Protein AF-A0A374WIX1-F1 (afdb_monomer_lite)

Structure (mmCIF, N/CA/C/O backbone):
data_AF-A0A374WIX1-F1
#
_entry.id   AF-A0A374WIX1-F1
#
loop_
_atom_site.group_PDB
_atom_site.id
_atom_site.type_symbol
_atom_site.label_atom_id
_atom_site.label_alt_id
_atom_site.label_comp_id
_atom_site.label_asym_id
_atom_site.label_entity_id
_atom_site.label_seq_id
_atom_site.pdbx_PDB_ins_code
_atom_site.Cartn_x
_atom_site.Cartn_y
_atom_site.Cartn_z
_atom_site.occupancy
_atom_site.B_iso_or_equiv
_atom_site.auth_seq_id
_atom_site.auth_comp_id
_atom_site.auth_asym_id
_atom_site.auth_atom_id
_atom_site.pdbx_PDB_model_num
ATOM 1 N N . MET A 1 1 ? -24.437 37.321 -58.264 1.00 41.69 1 MET A N 1
ATOM 2 C CA . MET A 1 1 ? -23.642 36.858 -57.108 1.00 41.69 1 MET A CA 1
ATOM 3 C C . MET A 1 1 ? -22.504 36.022 -57.657 1.00 41.69 1 MET A C 1
ATOM 5 O O . MET A 1 1 ? -22.773 35.089 -58.400 1.00 41.69 1 MET A O 1
ATOM 9 N N . GLN A 1 2 ? -21.263 36.427 -57.405 1.00 37.62 2 GLN A N 1
ATOM 10 C CA . 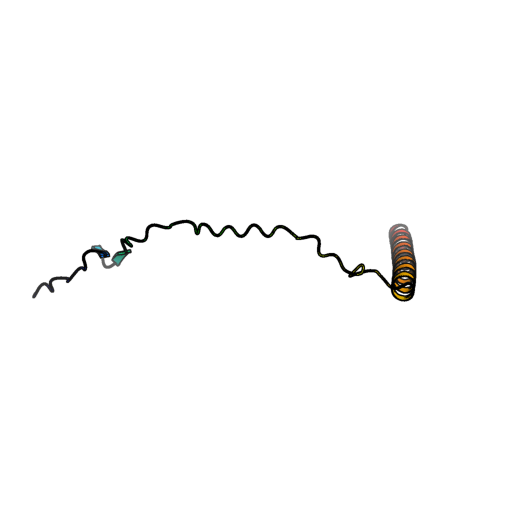GLN A 1 2 ? -20.078 35.697 -57.855 1.00 37.62 2 GLN A CA 1
ATOM 11 C C . GLN A 1 2 ? -19.931 34.464 -56.957 1.00 37.62 2 GLN A C 1
ATOM 13 O O . GLN A 1 2 ? -19.793 34.608 -55.743 1.00 37.62 2 GLN A O 1
ATOM 18 N N . ALA A 1 3 ? -20.053 33.266 -57.527 1.00 45.62 3 ALA A N 1
ATOM 19 C CA . ALA A 1 3 ? -19.785 32.037 -56.797 1.00 45.62 3 ALA A CA 1
ATOM 20 C C . ALA A 1 3 ? -18.268 31.930 -56.622 1.00 45.62 3 ALA A C 1
ATOM 22 O O . ALA A 1 3 ? -17.537 31.811 -57.602 1.00 45.62 3 ALA A O 1
ATOM 23 N N . PHE A 1 4 ? -17.795 32.049 -55.383 1.00 46.62 4 PHE A N 1
ATOM 24 C CA . PHE A 1 4 ? -16.410 31.739 -55.056 1.00 46.62 4 PHE A CA 1
ATOM 25 C C . PHE A 1 4 ? -16.219 30.237 -55.275 1.00 46.62 4 PHE A C 1
ATOM 27 O O . PHE A 1 4 ? -16.846 29.434 -54.585 1.00 46.62 4 PHE A O 1
ATOM 34 N N . GLU A 1 5 ? -15.405 29.852 -56.258 1.00 50.06 5 GLU A N 1
ATOM 35 C CA . GLU A 1 5 ? -15.021 28.452 -56.416 1.00 50.06 5 GLU A CA 1
ATOM 36 C C . GLU A 1 5 ? -14.154 28.044 -55.223 1.00 50.06 5 GLU A C 1
ATOM 38 O O . GLU A 1 5 ? -13.053 28.555 -55.009 1.00 50.06 5 GLU A O 1
ATOM 43 N N . GLU A 1 6 ? -14.695 27.149 -54.402 1.00 50.69 6 GLU A N 1
ATOM 44 C CA . GLU A 1 6 ? -14.027 26.617 -53.223 1.00 50.69 6 GLU A CA 1
ATOM 45 C C . GLU A 1 6 ? -12.844 25.748 -53.688 1.00 50.69 6 GLU A C 1
ATOM 47 O O . GLU A 1 6 ? -13.032 24.657 -54.230 1.00 50.69 6 GLU A O 1
ATOM 52 N N . GLN A 1 7 ? -11.608 26.226 -53.508 1.00 55.19 7 GLN A N 1
ATOM 53 C CA . GLN A 1 7 ? -10.408 25.446 -53.822 1.00 55.19 7 GLN A CA 1
ATOM 54 C C . GLN A 1 7 ? -10.226 24.325 -52.789 1.00 55.19 7 GLN A C 1
ATOM 56 O O . GLN A 1 7 ? -9.543 24.484 -51.778 1.00 55.19 7 GLN A O 1
ATOM 61 N N . LYS A 1 8 ? -10.858 23.174 -53.033 1.00 56.31 8 LYS A N 1
ATOM 62 C CA . LYS A 1 8 ? -10.702 21.976 -52.197 1.00 56.31 8 LYS A CA 1
ATOM 63 C C . LYS A 1 8 ? -9.422 21.234 -52.573 1.00 56.31 8 LYS A C 1
ATOM 65 O O . LYS A 1 8 ? -9.240 20.819 -53.716 1.00 56.31 8 LYS A O 1
ATOM 70 N N . GLY A 1 9 ? -8.527 21.058 -51.603 1.00 57.88 9 GLY A N 1
ATOM 71 C CA . GLY A 1 9 ? -7.345 20.208 -51.759 1.00 57.88 9 GLY A CA 1
ATOM 72 C C . GLY A 1 9 ? -7.729 18.727 -51.863 1.00 57.88 9 GLY A C 1
ATOM 73 O O . GLY A 1 9 ? -8.682 18.290 -51.226 1.00 57.88 9 GLY A O 1
ATOM 74 N N . LYS A 1 10 ? -6.964 17.931 -52.627 1.00 62.12 10 LYS A N 1
ATOM 75 C CA . LYS A 1 10 ? -7.241 16.501 -52.906 1.00 62.12 10 LYS A CA 1
ATOM 76 C C . LYS A 1 10 ? -7.451 15.599 -51.670 1.00 62.12 10 LYS A C 1
ATOM 78 O O . LYS A 1 10 ? -8.046 14.542 -51.823 1.00 62.12 10 LYS A O 1
ATOM 83 N N . GLY A 1 11 ? -6.982 15.994 -50.481 1.00 60.91 11 GLY A N 1
ATOM 84 C CA . GLY A 1 11 ? -7.110 15.230 -49.225 1.00 60.91 11 GLY A CA 1
ATOM 85 C C . GLY A 1 11 ? -8.188 15.736 -48.256 1.00 60.91 11 GLY A C 1
ATOM 86 O O . GLY A 1 11 ? -8.225 15.311 -47.102 1.00 60.91 11 GLY A O 1
ATOM 87 N N . ILE A 1 12 ? -9.036 16.682 -48.672 1.00 62.75 12 ILE A N 1
ATOM 88 C CA . ILE A 1 12 ? -10.050 17.295 -47.806 1.00 62.75 12 ILE A CA 1
ATOM 89 C C . ILE A 1 12 ? -11.404 17.241 -48.508 1.00 62.75 12 ILE A C 1
ATOM 91 O O . ILE A 1 12 ? -11.574 17.790 -49.595 1.00 62.75 12 ILE A O 1
ATOM 95 N N . SER A 1 13 ? -12.383 16.616 -47.856 1.00 67.31 13 SER A N 1
ATOM 96 C CA . SER A 1 13 ? -13.779 16.650 -48.284 1.00 67.31 13 SER A CA 1
ATOM 97 C C . SER A 1 13 ? -14.587 17.471 -47.286 1.00 67.31 13 SER A C 1
ATOM 99 O O . SER A 1 13 ? -14.703 17.104 -46.119 1.00 67.31 13 SER A O 1
ATOM 101 N N . SER A 1 14 ? -15.144 18.594 -47.734 1.00 65.00 14 SER A N 1
ATOM 102 C CA . SER A 1 14 ? -16.043 19.432 -46.937 1.00 65.00 14 SER A CA 1
ATOM 103 C C . SER A 1 14 ? -17.435 19.482 -47.561 1.00 65.00 14 SER A C 1
ATOM 105 O O . SER A 1 14 ? -17.576 19.541 -48.788 1.00 65.00 14 SER A O 1
ATOM 107 N N . SER A 1 15 ? -18.468 19.504 -46.720 1.00 73.19 15 SER A N 1
ATOM 108 C CA . SER A 1 15 ? -19.846 19.781 -47.124 1.00 73.19 15 SER A CA 1
ATOM 109 C C . SER A 1 15 ? -20.417 20.937 -46.313 1.00 73.19 15 SER A C 1
ATOM 111 O O . SER A 1 15 ? -20.339 20.938 -45.084 1.00 73.19 15 SER A O 1
ATOM 113 N N . LEU A 1 16 ? -21.027 21.886 -47.017 1.00 70.06 16 LEU A N 1
ATOM 114 C CA . LEU A 1 16 ? -21.717 23.036 -46.452 1.00 70.06 16 LEU A CA 1
ATOM 115 C C . LEU A 1 16 ? -23.188 22.950 -46.863 1.00 70.06 16 LEU A C 1
ATOM 117 O O . LEU A 1 16 ? -23.488 22.876 -48.057 1.00 70.06 16 LEU A O 1
ATOM 121 N N . LYS A 1 17 ? -24.102 22.955 -45.896 1.00 76.06 17 LYS A N 1
ATOM 122 C CA . LYS A 1 17 ? -25.544 23.032 -46.146 1.00 76.06 17 LYS A CA 1
ATOM 123 C C . LYS A 1 17 ? -26.144 24.139 -45.294 1.00 76.06 17 LYS A C 1
ATOM 125 O O . LYS A 1 17 ? -25.853 24.248 -44.109 1.00 76.06 17 LYS A O 1
ATOM 130 N N . LEU A 1 18 ? -26.980 24.961 -45.911 1.00 69.81 18 LEU A N 1
ATOM 131 C CA . LEU A 1 18 ? -27.754 25.986 -45.226 1.00 69.81 18 LEU A CA 1
ATOM 132 C C . LEU A 1 18 ? -29.226 25.624 -45.399 1.00 69.81 18 LEU A C 1
ATOM 134 O O . LEU A 1 18 ? -29.736 25.689 -46.514 1.00 69.81 18 LEU A O 1
ATOM 138 N N . ASP A 1 19 ? -29.881 25.224 -44.313 1.00 72.44 19 ASP A N 1
ATOM 139 C CA . ASP A 1 19 ? -31.303 24.882 -44.320 1.00 72.44 19 ASP A CA 1
ATOM 140 C C . ASP A 1 19 ? -32.017 25.581 -43.159 1.00 72.44 19 ASP A C 1
ATOM 142 O O . ASP A 1 19 ? -31.543 25.574 -42.020 1.00 72.44 19 ASP A O 1
ATOM 146 N N . ASN A 1 20 ? -33.131 26.248 -43.464 1.00 70.69 20 ASN A N 1
ATOM 147 C CA . ASN A 1 20 ? -33.964 26.999 -42.517 1.00 70.69 20 ASN A CA 1
ATOM 148 C C . ASN A 1 20 ? -33.179 27.906 -41.544 1.00 70.69 20 ASN A C 1
ATOM 150 O O . ASN A 1 20 ? -33.481 27.983 -40.354 1.00 70.69 20 ASN A O 1
ATOM 154 N N . GLY A 1 21 ? -32.149 28.594 -42.049 1.00 73.88 21 GLY A N 1
ATOM 155 C CA . GLY A 1 21 ? -31.325 29.525 -41.267 1.00 73.88 21 GLY A CA 1
ATOM 156 C C . GLY A 1 21 ? -30.274 28.867 -40.367 1.00 73.88 21 GLY A C 1
ATOM 157 O O . GLY A 1 21 ? -29.540 29.579 -39.682 1.00 73.88 21 GLY A O 1
ATOM 158 N N . LYS A 1 22 ? -30.152 27.534 -40.378 1.00 64.12 22 LYS A N 1
ATOM 159 C CA . LYS A 1 22 ? -29.051 26.811 -39.733 1.00 64.12 22 LYS A CA 1
ATOM 160 C C . LYS A 1 22 ? -27.972 26.470 -40.748 1.00 64.12 22 LYS A C 1
ATOM 162 O O . LYS A 1 22 ? -28.231 25.810 -41.754 1.00 64.12 22 LYS A O 1
ATOM 167 N N . LEU A 1 23 ? -26.760 26.928 -40.453 1.00 75.62 23 LEU A N 1
ATOM 168 C CA . LEU A 1 23 ? -25.564 26.584 -41.205 1.00 75.62 23 LEU A CA 1
ATOM 169 C C . LEU A 1 23 ? -24.969 25.303 -40.627 1.00 75.62 23 LEU A C 1
ATOM 171 O O . LEU A 1 23 ? -24.517 25.294 -39.482 1.00 75.62 23 LEU A O 1
ATOM 175 N N . ASP A 1 24 ? -24.973 24.245 -41.425 1.00 68.12 24 ASP A N 1
ATOM 176 C CA . ASP A 1 24 ? -24.343 22.978 -41.096 1.00 68.12 24 ASP A CA 1
ATOM 177 C C . ASP A 1 24 ? -23.073 22.807 -41.940 1.00 68.12 24 ASP A C 1
ATOM 179 O O . ASP A 1 24 ? -23.112 22.761 -43.176 1.00 68.12 24 ASP A O 1
ATOM 183 N N . PHE A 1 25 ? -21.933 22.768 -41.254 1.00 74.81 25 PHE A N 1
ATOM 184 C CA . PHE A 1 25 ? -20.614 22.653 -41.857 1.00 74.81 25 PHE A CA 1
ATOM 185 C C . PHE A 1 25 ? -19.909 21.412 -41.324 1.00 74.81 25 PHE A C 1
ATOM 187 O O . PHE A 1 25 ? -19.643 21.298 -40.129 1.00 74.81 25 PHE A O 1
ATOM 194 N N . HIS A 1 26 ? -19.578 20.502 -42.235 1.00 68.06 26 HIS A N 1
ATOM 195 C C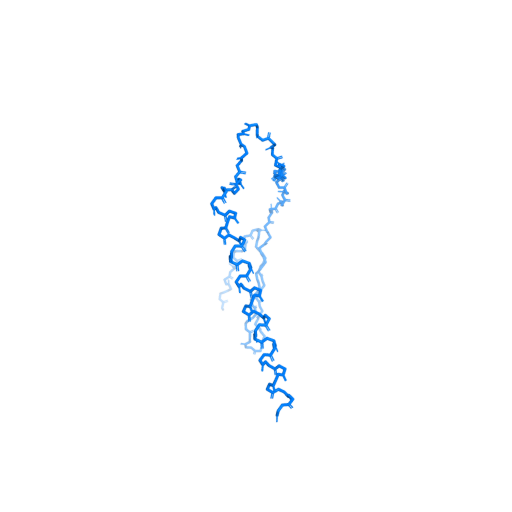A . HIS A 1 26 ? -18.871 19.264 -41.937 1.00 68.06 26 HIS A CA 1
ATOM 196 C C . HIS A 1 26 ? -17.602 19.172 -42.783 1.00 68.06 26 HIS A C 1
ATOM 198 O O . HIS A 1 26 ? -17.638 19.369 -43.999 1.00 68.06 26 HIS A O 1
ATOM 204 N N . VAL A 1 27 ? -16.482 18.836 -42.142 1.00 72.38 27 VAL A N 1
ATOM 205 C CA . VAL A 1 27 ? -15.185 18.629 -42.798 1.00 72.38 27 VAL A CA 1
ATOM 206 C C . VAL A 1 27 ? -14.634 17.275 -42.395 1.00 72.38 27 VAL A C 1
ATOM 208 O O . VAL A 1 27 ? -14.551 16.959 -41.211 1.00 72.38 27 VAL A O 1
ATOM 211 N N . VAL A 1 28 ? -14.230 16.494 -43.392 1.00 65.38 28 VAL A N 1
ATOM 212 C CA . VAL A 1 28 ? -13.541 15.220 -43.225 1.00 65.38 28 VAL A CA 1
ATOM 213 C C . VAL A 1 28 ? -12.169 15.335 -43.877 1.00 65.38 28 VAL A C 1
ATOM 215 O O . VAL A 1 28 ? -12.048 15.577 -45.081 1.00 65.38 28 VAL A O 1
ATOM 218 N N . PHE A 1 29 ? -11.129 15.157 -43.067 1.00 65.25 29 PHE A N 1
ATOM 219 C CA . PHE A 1 29 ? -9.754 15.069 -43.538 1.00 65.25 29 PHE A CA 1
ATOM 220 C C . PHE A 1 29 ? -9.462 13.611 -43.901 1.00 65.25 29 PHE A C 1
ATOM 222 O O . PHE A 1 29 ? -9.422 12.740 -43.032 1.00 65.25 29 PHE A O 1
ATOM 229 N N . LEU A 1 30 ? -9.289 13.334 -45.194 1.00 63.25 30 LEU A N 1
ATOM 230 C CA . LEU A 1 30 ? -8.817 12.042 -45.684 1.00 63.25 30 LEU A CA 1
ATOM 231 C C . LEU A 1 30 ? -7.297 12.035 -45.520 1.00 63.25 30 LEU A C 1
ATOM 233 O O . LEU A 1 30 ? -6.552 12.423 -46.416 1.00 63.25 30 LEU A O 1
ATOM 237 N N . HIS A 1 31 ? -6.831 11.684 -44.324 1.00 57.97 31 HIS A N 1
ATOM 238 C CA . HIS A 1 31 ? -5.408 11.486 -44.089 1.00 57.97 31 HIS A CA 1
ATOM 239 C C . HIS A 1 31 ? -4.986 10.135 -44.679 1.00 57.97 31 HIS A C 1
ATOM 241 O O . HIS A 1 31 ? -5.415 9.092 -44.190 1.00 57.97 31 HIS A O 1
ATOM 247 N N . ASP A 1 32 ? -4.090 10.145 -45.671 1.00 53.31 32 ASP A N 1
ATOM 248 C CA . ASP A 1 32 ? -3.396 8.953 -46.198 1.00 53.31 32 ASP A CA 1
ATOM 249 C C . ASP A 1 32 ? -2.357 8.398 -45.195 1.00 53.31 32 ASP A C 1
ATOM 251 O O . ASP A 1 32 ? -1.259 7.967 -45.548 1.00 53.31 32 ASP A O 1
ATOM 255 N N . THR A 1 33 ? -2.656 8.443 -43.899 1.00 56.16 33 THR A N 1
ATOM 256 C CA . THR A 1 33 ? -1.768 7.923 -42.862 1.00 56.16 33 THR A CA 1
ATOM 257 C C . THR A 1 33 ? -2.114 6.467 -42.606 1.00 56.16 33 THR A C 1
ATOM 259 O O . THR A 1 33 ? -3.032 6.147 -41.851 1.00 56.16 33 THR A O 1
ATOM 262 N N . LEU A 1 34 ? -1.357 5.572 -43.233 1.00 52.84 34 LEU A N 1
ATOM 263 C CA . LEU A 1 34 ? -1.302 4.167 -42.846 1.00 52.84 34 LEU A CA 1
ATOM 264 C C . LEU A 1 34 ? -0.748 4.093 -41.416 1.00 52.84 34 LEU A C 1
ATOM 266 O O . LEU A 1 34 ? 0.426 4.378 -41.180 1.00 52.84 34 LEU A O 1
ATOM 270 N N . TYR A 1 35 ? -1.599 3.740 -40.451 1.00 48.12 35 TYR A N 1
ATOM 271 C CA . TYR A 1 35 ? -1.171 3.485 -39.078 1.00 48.12 35 TYR A CA 1
ATOM 272 C C . TYR A 1 35 ? -0.396 2.166 -39.072 1.00 48.12 35 TYR A C 1
ATOM 274 O O . TYR A 1 35 ? -0.980 1.086 -39.007 1.00 48.12 35 TYR A O 1
ATOM 282 N N . ILE A 1 36 ? 0.926 2.241 -39.207 1.00 57.19 36 ILE A N 1
ATOM 283 C CA . ILE A 1 36 ? 1.797 1.099 -38.949 1.00 57.19 36 ILE A CA 1
ATOM 284 C C . ILE A 1 36 ? 1.920 1.034 -37.424 1.00 57.19 36 ILE A C 1
ATOM 286 O O . ILE A 1 36 ? 2.538 1.936 -36.851 1.00 57.19 36 ILE A O 1
ATOM 290 N N . PRO A 1 37 ? 1.322 0.042 -36.732 1.00 53.41 37 PRO A N 1
ATOM 291 C CA . PRO A 1 37 ? 1.615 -0.153 -35.322 1.00 53.41 37 PRO A CA 1
ATOM 292 C C . PRO A 1 37 ? 3.124 -0.342 -35.223 1.00 53.41 37 PRO A C 1
ATOM 294 O O . PRO A 1 37 ? 3.678 -1.244 -35.858 1.00 53.41 37 PRO A O 1
ATOM 297 N N . GLY A 1 38 ? 3.788 0.576 -34.517 1.00 52.41 38 GLY A N 1
ATOM 298 C CA . GLY A 1 38 ? 5.233 0.551 -34.370 1.00 52.41 38 GLY A CA 1
ATOM 299 C C . GLY A 1 38 ? 5.647 -0.855 -33.972 1.00 52.41 38 GLY A C 1
ATOM 300 O O . GLY A 1 38 ? 5.112 -1.419 -33.017 1.00 52.41 38 GLY A O 1
ATOM 301 N N . LYS A 1 39 ? 6.602 -1.424 -34.704 1.00 52.16 39 LYS A N 1
ATOM 302 C CA . LYS A 1 39 ? 7.227 -2.722 -34.413 1.00 52.16 39 LYS A CA 1
ATOM 303 C C . LYS A 1 39 ? 8.054 -2.698 -33.111 1.00 52.16 39 LYS A C 1
ATOM 305 O O . LYS A 1 39 ? 8.898 -3.557 -32.906 1.00 52.16 39 LYS A O 1
ATOM 310 N N . ASP A 1 40 ? 7.762 -1.728 -32.252 1.00 52.44 40 ASP A N 1
ATOM 311 C CA . ASP A 1 40 ? 8.393 -1.396 -30.991 1.00 52.44 40 ASP A CA 1
ATOM 312 C C . ASP A 1 40 ? 7.342 -1.486 -29.883 1.00 52.44 40 ASP A C 1
ATOM 314 O O . ASP A 1 40 ? 7.227 -0.614 -29.019 1.00 52.44 40 ASP A O 1
ATOM 318 N N . SER A 1 41 ? 6.560 -2.570 -29.869 1.00 55.66 41 SER A N 1
ATOM 319 C CA . SER A 1 41 ? 6.024 -3.061 -28.605 1.00 55.66 41 SER A CA 1
ATOM 320 C C . SER A 1 41 ? 7.223 -3.498 -27.762 1.00 55.66 41 SER A C 1
ATOM 322 O O . SER A 1 41 ? 7.567 -4.679 -27.706 1.00 55.66 41 SER A O 1
ATOM 324 N N . LEU A 1 42 ? 7.910 -2.529 -27.157 1.00 57.94 42 LEU A N 1
ATOM 325 C CA . LEU A 1 42 ? 8.859 -2.743 -26.079 1.00 57.94 42 LEU A CA 1
ATOM 326 C C . LEU A 1 42 ? 8.035 -3.249 -24.899 1.00 57.94 42 LEU A C 1
ATOM 328 O O . LEU A 1 42 ? 7.631 -2.500 -24.013 1.00 57.94 42 LEU A O 1
ATOM 332 N N . ILE A 1 43 ? 7.713 -4.539 -24.943 1.00 60.50 43 ILE A N 1
ATOM 333 C CA . ILE A 1 43 ? 7.236 -5.275 -23.787 1.00 60.50 43 ILE A CA 1
ATOM 334 C C . ILE A 1 43 ? 8.377 -5.158 -22.786 1.00 60.50 43 ILE A C 1
ATOM 336 O O . ILE A 1 43 ? 9.448 -5.730 -22.988 1.00 60.50 43 ILE A O 1
ATOM 340 N N . TYR A 1 44 ? 8.180 -4.344 -21.754 1.00 59.25 44 TYR A N 1
ATOM 341 C CA . TYR A 1 44 ? 9.138 -4.239 -20.669 1.00 59.25 44 TYR A CA 1
ATOM 342 C C . TYR A 1 44 ? 9.195 -5.598 -19.971 1.00 59.25 44 TYR A C 1
ATOM 344 O O . TYR A 1 44 ? 8.292 -5.964 -19.219 1.00 59.25 44 TYR A O 1
ATOM 352 N N . VAL A 1 45 ? 10.235 -6.370 -20.273 1.00 73.00 45 VAL A N 1
ATOM 353 C CA . VAL A 1 45 ? 10.555 -7.600 -19.560 1.00 73.00 45 VAL A CA 1
ATOM 354 C C . VAL A 1 45 ? 11.539 -7.204 -18.464 1.00 73.00 45 VAL A C 1
ATOM 356 O O . VAL A 1 45 ? 12.630 -6.732 -18.794 1.00 73.00 45 VAL A O 1
ATOM 359 N N . PRO A 1 46 ? 11.175 -7.324 -17.175 1.00 73.06 46 PRO A N 1
ATOM 360 C CA . PRO A 1 46 ? 12.111 -7.042 -16.100 1.00 73.06 46 PRO A CA 1
ATOM 361 C C . PRO A 1 46 ? 13.311 -7.979 -16.243 1.00 73.06 46 PRO A C 1
ATOM 363 O O . PRO A 1 46 ? 13.169 -9.200 -16.240 1.00 73.06 46 PRO A O 1
ATOM 366 N N . VAL A 1 47 ? 14.491 -7.394 -16.423 1.00 74.81 47 VAL A N 1
ATOM 367 C CA . VAL A 1 47 ? 15.752 -8.131 -16.483 1.00 74.81 47 VAL A CA 1
ATOM 368 C C . VAL A 1 47 ? 16.252 -8.287 -15.054 1.00 74.81 47 VAL A C 1
ATOM 370 O O . VAL A 1 47 ? 16.382 -7.294 -14.337 1.00 74.81 47 VAL A O 1
ATOM 373 N N . GLU A 1 48 ? 16.523 -9.520 -14.632 1.00 70.69 48 GLU A N 1
ATOM 374 C CA . GLU A 1 48 ? 17.164 -9.787 -13.345 1.00 70.69 48 GLU A CA 1
ATOM 375 C C . GLU A 1 48 ? 18.592 -9.235 -13.382 1.00 70.69 48 GLU A C 1
ATOM 377 O O . GLU A 1 48 ? 19.486 -9.790 -14.021 1.00 70.69 48 GLU A O 1
ATOM 382 N N . VAL A 1 49 ? 18.795 -8.085 -12.742 1.00 73.75 49 VAL A N 1
ATOM 383 C CA . VAL A 1 49 ? 20.116 -7.468 -12.633 1.00 73.75 49 VAL A CA 1
ATOM 384 C C . VAL A 1 49 ? 20.826 -8.089 -11.429 1.00 73.75 49 VAL A C 1
ATOM 386 O O . VAL A 1 49 ? 20.309 -7.978 -10.314 1.00 73.75 49 VAL A O 1
ATOM 389 N N . PRO A 1 50 ? 22.004 -8.716 -11.600 1.00 71.31 50 PRO A N 1
ATOM 390 C CA . PRO A 1 50 ? 22.797 -9.163 -10.467 1.00 71.31 50 PRO A CA 1
ATOM 391 C C . PRO A 1 50 ? 23.268 -7.933 -9.685 1.00 71.31 50 PRO A C 1
ATOM 393 O O . PRO A 1 50 ? 24.025 -7.100 -10.183 1.00 71.31 50 PRO A O 1
ATOM 396 N N . GLY A 1 51 ? 22.787 -7.806 -8.455 1.00 70.56 51 GLY A N 1
ATOM 397 C CA . GLY A 1 51 ? 23.081 -6.692 -7.567 1.00 70.56 51 GLY A CA 1
ATOM 398 C C . GLY A 1 51 ? 22.718 -7.045 -6.126 1.00 70.56 51 GLY A C 1
ATOM 399 O O . GLY A 1 51 ? 22.027 -8.040 -5.900 1.00 70.56 51 GLY A O 1
ATOM 400 N N . PRO A 1 52 ? 23.199 -6.272 -5.136 1.00 76.12 52 PRO A N 1
ATOM 401 C CA . PRO A 1 52 ? 22.786 -6.463 -3.750 1.00 76.12 52 PRO A CA 1
ATOM 402 C C . PRO A 1 52 ? 21.260 -6.372 -3.651 1.00 76.12 52 PRO A C 1
ATOM 404 O O . PRO A 1 52 ? 20.648 -5.609 -4.400 1.00 76.12 52 PRO A O 1
ATOM 407 N N . GLU A 1 53 ? 20.650 -7.126 -2.732 1.00 77.00 53 GLU A N 1
ATOM 408 C CA . GLU A 1 53 ? 19.206 -7.047 -2.499 1.00 77.00 53 GLU A CA 1
ATOM 409 C C . GLU A 1 53 ? 18.811 -5.589 -2.233 1.00 77.00 53 GLU A C 1
ATOM 411 O O . GLU A 1 53 ? 19.160 -4.988 -1.214 1.00 77.00 53 GLU A O 1
ATOM 416 N N . THR A 1 54 ? 18.110 -4.994 -3.193 1.00 76.75 54 THR A N 1
ATOM 417 C CA . THR A 1 54 ? 17.562 -3.649 -3.052 1.00 76.75 54 THR A CA 1
ATOM 418 C C . THR A 1 54 ? 16.183 -3.755 -2.403 1.00 76.75 54 THR A C 1
ATOM 420 O O . THR A 1 54 ? 15.474 -4.740 -2.587 1.00 76.75 54 THR A O 1
ATOM 423 N N . ASN A 1 55 ? 15.793 -2.744 -1.620 1.00 78.25 55 ASN A N 1
ATOM 424 C CA . ASN A 1 55 ? 14.504 -2.681 -0.907 1.00 78.25 55 ASN A CA 1
ATOM 425 C C . ASN A 1 55 ? 14.333 -3.639 0.288 1.00 78.25 55 ASN A C 1
ATOM 427 O O . ASN A 1 55 ? 13.206 -3.967 0.664 1.00 78.25 55 ASN A O 1
ATOM 431 N N . VAL A 1 56 ? 15.423 -4.043 0.943 1.00 86.69 56 VAL A N 1
ATOM 432 C CA . VAL A 1 56 ? 15.333 -4.770 2.218 1.00 86.69 56 VAL A CA 1
ATOM 433 C C . VAL A 1 56 ? 15.079 -3.791 3.363 1.00 86.69 56 VAL A C 1
ATOM 435 O O . VAL A 1 56 ? 15.748 -2.765 3.494 1.00 86.69 56 VAL A O 1
ATOM 438 N N . LEU A 1 57 ? 14.113 -4.115 4.223 1.00 89.38 57 LEU A N 1
ATOM 439 C CA . LEU A 1 57 ? 13.850 -3.334 5.427 1.00 89.38 57 LEU A CA 1
ATOM 440 C C . LEU A 1 57 ? 14.963 -3.529 6.451 1.00 89.38 57 LEU A C 1
ATOM 442 O O . LEU A 1 57 ? 15.228 -4.657 6.878 1.00 89.38 57 LEU A O 1
ATOM 446 N N . SER A 1 58 ? 15.528 -2.425 6.936 1.00 92.94 58 SER A N 1
ATOM 447 C CA . SER A 1 58 ? 16.451 -2.472 8.065 1.00 92.94 58 SER A CA 1
ATOM 448 C C . SER A 1 58 ? 15.743 -3.005 9.310 1.00 92.94 58 SER A C 1
ATOM 450 O O . SER A 1 58 ? 14.538 -2.818 9.497 1.00 92.94 58 SER A O 1
ATOM 452 N N . TRP A 1 59 ? 16.492 -3.648 10.205 1.00 94.62 59 TRP A N 1
ATOM 453 C CA . TRP A 1 59 ? 15.937 -4.158 11.462 1.00 94.62 59 TRP A CA 1
ATOM 454 C C . TRP A 1 59 ? 15.207 -3.067 12.267 1.00 94.62 59 TRP A C 1
ATOM 456 O O . TRP A 1 59 ? 14.132 -3.308 12.818 1.00 94.62 59 TRP A O 1
ATOM 466 N N . TRP A 1 60 ? 15.727 -1.836 12.248 1.00 95.50 60 TRP A N 1
ATOM 467 C CA . TRP A 1 60 ? 15.082 -0.676 12.861 1.00 95.50 60 TRP A CA 1
ATOM 468 C C . TRP A 1 60 ? 13.738 -0.331 12.214 1.00 95.50 60 TRP A C 1
ATOM 470 O O . TRP A 1 60 ? 12.762 -0.093 12.924 1.00 95.50 60 TRP A O 1
ATOM 480 N N . GLN A 1 61 ? 13.646 -0.347 10.881 1.00 94.06 61 GLN A N 1
ATOM 481 C CA . GLN A 1 61 ? 12.373 -0.138 10.184 1.00 94.06 61 GLN A CA 1
ATOM 482 C C . GLN A 1 61 ? 11.369 -1.248 10.521 1.00 94.06 61 GLN A C 1
ATOM 484 O O . GLN A 1 61 ? 10.200 -0.967 10.787 1.00 94.06 61 GLN A O 1
ATOM 489 N N . GLN A 1 62 ? 11.818 -2.503 10.587 1.00 96.56 62 GLN A N 1
ATOM 490 C CA . GLN A 1 62 ? 10.964 -3.629 10.970 1.00 96.56 62 GLN A CA 1
ATOM 491 C C . GLN A 1 62 ? 10.432 -3.487 12.402 1.00 96.56 62 GLN A C 1
ATOM 493 O O . GLN A 1 62 ? 9.258 -3.776 12.647 1.00 96.56 62 GLN A O 1
ATOM 498 N N . LEU A 1 63 ? 11.264 -3.022 13.339 1.00 96.94 63 LEU A N 1
ATOM 499 C CA . LEU A 1 63 ? 10.863 -2.772 14.722 1.00 96.94 63 LEU A CA 1
ATOM 500 C C . LEU A 1 63 ? 9.743 -1.725 14.794 1.00 96.94 63 LEU A C 1
ATOM 502 O O . LEU A 1 63 ? 8.695 -1.992 15.382 1.00 96.94 63 LEU A O 1
ATOM 506 N N . TRP A 1 64 ? 9.925 -0.573 14.144 1.00 97.31 64 TRP A N 1
ATOM 507 C CA . TRP A 1 64 ? 8.923 0.497 14.125 1.00 97.31 64 TRP A CA 1
ATOM 508 C C . TRP A 1 64 ? 7.614 0.069 13.462 1.00 97.31 64 TRP A C 1
ATOM 510 O O . TRP A 1 64 ? 6.541 0.387 13.969 1.00 97.31 64 TRP A O 1
ATOM 520 N N . ILE A 1 65 ? 7.677 -0.716 12.385 1.00 96.94 65 ILE A N 1
ATOM 521 C CA . ILE A 1 65 ? 6.479 -1.267 11.740 1.00 96.94 65 ILE A CA 1
ATOM 522 C C . ILE A 1 65 ? 5.742 -2.222 12.680 1.00 96.94 65 ILE A C 1
ATOM 524 O O . ILE A 1 65 ? 4.516 -2.158 12.777 1.00 96.94 65 ILE A O 1
ATOM 528 N N . LYS A 1 66 ? 6.461 -3.102 13.388 1.00 96.31 66 LYS A N 1
ATOM 529 C CA . LYS A 1 66 ? 5.847 -4.014 14.364 1.00 96.31 66 LYS A CA 1
ATOM 530 C C . LYS A 1 66 ? 5.160 -3.238 15.489 1.00 96.31 66 LYS A C 1
ATOM 532 O O . LYS A 1 66 ? 4.007 -3.534 15.786 1.00 96.31 66 LYS A O 1
ATOM 537 N N . LEU A 1 67 ? 5.822 -2.224 16.047 1.00 96.75 67 LEU A N 1
ATOM 538 C CA . LEU A 1 67 ? 5.254 -1.364 17.093 1.00 96.75 67 LEU A CA 1
ATOM 539 C C . LEU A 1 67 ? 4.042 -0.562 16.599 1.00 96.75 67 LEU A C 1
ATOM 541 O O . LEU A 1 67 ? 3.023 -0.489 17.280 1.00 96.75 67 LEU A O 1
ATOM 545 N N . GLY A 1 68 ? 4.112 0.002 15.393 1.00 95.44 68 GLY A N 1
ATOM 546 C CA . GLY A 1 68 ? 2.987 0.717 14.789 1.00 95.44 68 GLY A CA 1
ATOM 547 C C . GLY A 1 68 ? 1.767 -0.187 14.598 1.00 95.44 68 GLY A C 1
ATOM 548 O O . GLY A 1 68 ? 0.648 0.189 14.948 1.00 95.44 68 GLY A O 1
ATOM 549 N N . LYS A 1 69 ? 1.980 -1.419 14.116 1.00 95.94 69 LYS A N 1
ATOM 550 C CA . LYS A 1 69 ? 0.911 -2.414 13.953 1.00 95.94 69 LYS A CA 1
ATOM 551 C C . LYS A 1 69 ? 0.270 -2.788 15.288 1.00 95.94 69 LYS A C 1
ATOM 553 O O . LYS A 1 69 ? -0.957 -2.769 15.380 1.00 95.94 69 LYS A O 1
ATOM 558 N N . THR A 1 70 ? 1.056 -3.071 16.328 1.00 95.38 70 THR A N 1
ATOM 559 C CA . THR A 1 70 ? 0.502 -3.429 17.645 1.00 95.38 70 THR A CA 1
ATOM 560 C C . THR A 1 70 ? -0.290 -2.278 18.262 1.00 95.38 70 THR A C 1
ATOM 562 O O . THR A 1 70 ? -1.404 -2.500 18.737 1.00 95.38 70 THR A O 1
ATOM 565 N N . LEU A 1 71 ? 0.212 -1.043 18.170 1.00 95.56 71 LEU A N 1
ATOM 566 C CA . LEU A 1 71 ? -0.502 0.152 18.628 1.00 95.56 71 LEU A CA 1
ATOM 567 C C . LEU A 1 71 ? -1.820 0.357 17.873 1.00 95.56 71 LEU A C 1
ATOM 569 O O . LEU A 1 71 ? -2.863 0.535 18.502 1.00 95.56 71 LEU A O 1
ATOM 573 N N . SER A 1 72 ? -1.805 0.266 16.540 1.00 95.12 72 SER A N 1
ATOM 574 C CA . SER A 1 72 ? -3.021 0.406 15.726 1.00 95.12 72 SER A CA 1
ATOM 575 C C . SER A 1 72 ? -4.074 -0.654 16.061 1.00 95.12 72 SER A C 1
ATOM 577 O O . SER A 1 72 ? -5.263 -0.342 16.162 1.00 95.12 72 SER A O 1
ATOM 579 N N . SER A 1 73 ? -3.642 -1.892 16.320 1.00 95.56 73 SER A N 1
ATOM 580 C CA . SER A 1 73 ? -4.524 -2.984 16.726 1.00 95.56 73 SER A CA 1
ATOM 581 C C . SER A 1 73 ? -5.146 -2.710 18.095 1.00 95.56 73 SER A C 1
ATOM 583 O O . SER A 1 73 ? -6.348 -2.903 18.269 1.00 95.56 73 SER A O 1
ATOM 585 N N . GLY A 1 74 ? -4.351 -2.224 19.053 1.00 95.94 74 GLY A N 1
ATOM 586 C CA . GLY A 1 74 ? -4.832 -1.856 20.385 1.00 95.94 74 GLY A CA 1
ATOM 587 C C . GLY A 1 74 ? -5.872 -0.736 20.342 1.00 95.94 74 GLY A C 1
ATOM 588 O O . GLY A 1 74 ? -6.933 -0.856 20.953 1.00 95.94 74 GLY A O 1
ATOM 589 N N . ILE A 1 75 ? -5.616 0.318 19.560 1.00 96.25 75 ILE A N 1
ATOM 590 C CA . ILE A 1 75 ? -6.559 1.432 19.370 1.00 96.25 75 ILE A CA 1
ATOM 591 C C . ILE A 1 75 ? -7.857 0.936 18.727 1.00 96.25 75 ILE A C 1
ATOM 593 O O . ILE A 1 75 ? -8.945 1.278 19.189 1.00 96.25 75 ILE A O 1
ATOM 597 N N . THR A 1 76 ? -7.755 0.101 17.694 1.00 96.38 76 THR A N 1
ATOM 598 C CA . THR A 1 76 ? -8.923 -0.455 16.997 1.00 96.38 76 THR A CA 1
ATOM 599 C C . THR A 1 76 ? -9.788 -1.286 17.943 1.00 96.38 76 THR A C 1
ATOM 601 O O . THR A 1 76 ? -11.004 -1.094 17.998 1.00 96.38 76 THR A O 1
ATOM 604 N N . LEU A 1 77 ? -9.167 -2.157 18.745 1.00 96.25 77 LEU A N 1
ATOM 605 C CA . LEU A 1 77 ? -9.871 -2.968 19.735 1.00 96.25 77 LEU A CA 1
ATOM 606 C C . LEU A 1 77 ? -10.548 -2.096 20.800 1.00 9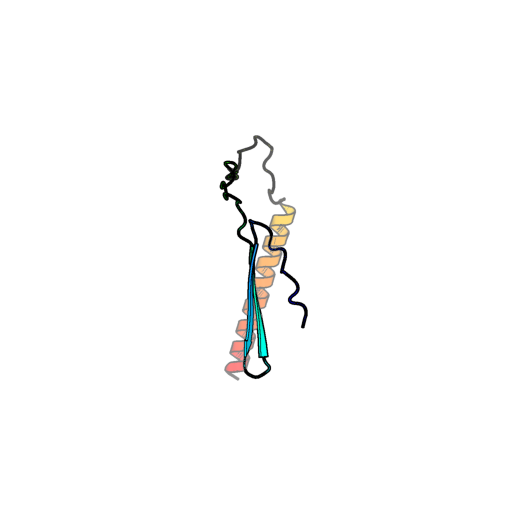6.25 77 LEU A C 1
ATOM 608 O O . LEU A 1 77 ? -11.720 -2.303 21.112 1.00 96.25 77 LEU A O 1
ATOM 612 N N . TYR A 1 78 ? -9.842 -1.090 21.318 1.00 95.81 78 TYR A N 1
ATOM 613 C CA . TYR A 1 78 ? -10.395 -0.148 22.289 1.00 95.81 78 TYR A CA 1
ATOM 614 C C . TYR A 1 78 ? -11.629 0.584 21.743 1.00 95.81 78 TYR A C 1
ATOM 616 O O . TYR A 1 78 ? -12.653 0.671 22.425 1.00 95.81 78 TYR A O 1
ATOM 624 N N . LEU A 1 79 ? -11.561 1.083 20.505 1.00 96.38 79 LEU A N 1
ATOM 625 C CA . LEU A 1 79 ? -12.680 1.772 19.864 1.00 96.38 79 LEU A CA 1
ATOM 626 C C . LEU A 1 79 ? -13.875 0.840 19.650 1.00 96.38 79 LEU A C 1
ATOM 628 O O . LEU A 1 79 ? -15.002 1.245 19.934 1.00 96.38 79 LEU A O 1
ATOM 632 N N . LEU A 1 80 ? -13.647 -0.405 19.224 1.00 95.69 80 LEU A N 1
ATOM 633 C CA . LEU A 1 80 ? -14.706 -1.408 19.078 1.00 95.69 80 LEU A CA 1
ATOM 634 C C . LEU A 1 80 ? -15.404 -1.699 20.408 1.00 95.69 80 LEU A C 1
ATOM 636 O O . LEU A 1 80 ? -16.630 -1.627 20.484 1.00 95.69 80 LEU A O 1
ATOM 640 N N . VAL A 1 81 ? -14.641 -1.958 21.472 1.00 95.69 81 VAL A N 1
ATOM 641 C CA . VAL A 1 81 ? -15.198 -2.197 22.812 1.00 95.69 81 VAL A CA 1
ATOM 642 C C . VAL A 1 81 ? -15.990 -0.980 23.288 1.00 95.69 81 VAL A C 1
ATOM 644 O O . VAL A 1 81 ? -17.119 -1.116 23.757 1.00 95.69 81 VAL A O 1
ATOM 647 N N . ARG A 1 82 ? -15.448 0.230 23.109 1.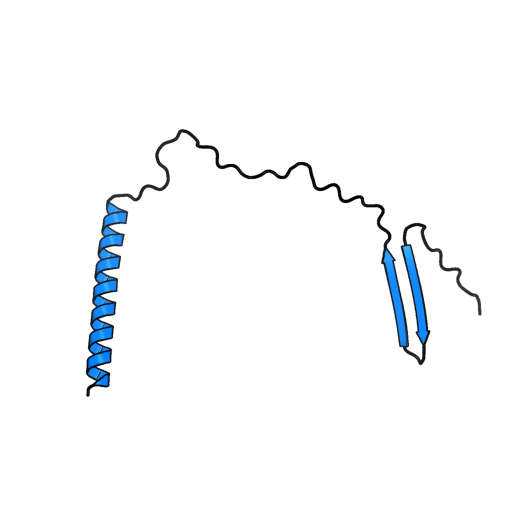00 94.69 82 ARG A N 1
ATOM 648 C CA . ARG A 1 82 ? -16.129 1.476 23.484 1.00 94.69 82 ARG A CA 1
ATOM 649 C C . ARG A 1 82 ? -17.439 1.676 22.718 1.00 94.69 82 ARG A C 1
ATOM 651 O O . ARG A 1 82 ? -18.414 2.134 23.312 1.00 94.69 82 ARG A O 1
ATOM 658 N N . LEU A 1 83 ? -17.471 1.357 21.424 1.00 94.88 83 LEU A N 1
ATOM 659 C CA . LEU A 1 83 ? -18.679 1.432 20.598 1.00 94.88 83 LEU A CA 1
ATOM 660 C C . LEU A 1 83 ? -19.732 0.415 21.040 1.00 94.88 83 LEU A C 1
ATOM 662 O O . LEU A 1 83 ? -20.901 0.774 21.149 1.00 94.88 83 LEU A O 1
ATOM 666 N N . LEU A 1 84 ? -19.328 -0.819 21.348 1.00 93.94 84 LEU A N 1
ATOM 667 C CA . LEU A 1 84 ? -20.240 -1.840 21.866 1.00 93.94 84 LEU A CA 1
ATOM 668 C C . LEU A 1 84 ? -20.843 -1.404 23.205 1.00 93.94 84 LEU A C 1
ATOM 670 O O . LEU A 1 84 ? -22.061 -1.407 23.345 1.00 93.94 84 LEU A O 1
ATOM 674 N N . ILE A 1 85 ? -20.028 -0.925 24.150 1.00 92.62 85 ILE A N 1
ATOM 675 C CA . ILE A 1 85 ? -20.524 -0.424 25.443 1.00 92.62 85 ILE A CA 1
ATOM 676 C C . ILE A 1 85 ? -21.519 0.727 25.252 1.00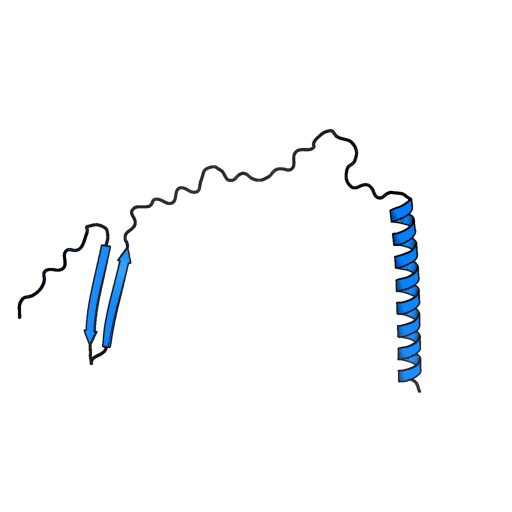 92.62 85 ILE A C 1
ATOM 678 O O . ILE A 1 85 ? -22.540 0.758 25.928 1.00 92.62 85 ILE A O 1
ATOM 682 N N . LYS A 1 86 ? -21.252 1.661 24.329 1.00 88.00 86 LYS A N 1
ATOM 683 C CA . LYS A 1 86 ? -22.188 2.751 24.004 1.00 88.00 86 LYS A CA 1
ATOM 684 C C . LYS A 1 86 ? -23.486 2.280 23.348 1.00 88.00 86 LYS A C 1
ATOM 686 O O . LYS A 1 86 ? -24.462 3.006 23.418 1.00 88.00 86 LYS A O 1
ATOM 691 N N . ARG A 1 87 ? -23.480 1.141 22.655 1.00 83.38 87 ARG A N 1
ATOM 692 C CA . ARG A 1 87 ? -24.663 0.591 21.978 1.00 83.38 87 ARG A CA 1
ATOM 693 C C . ARG A 1 87 ? -25.574 -0.185 22.932 1.00 83.38 87 ARG A C 1
ATOM 695 O O . ARG A 1 87 ? -26.766 -0.279 22.670 1.00 83.38 87 ARG A O 1
ATOM 702 N N . PHE A 1 88 ? -25.003 -0.770 23.984 1.00 76.00 88 PHE A N 1
ATOM 703 C CA . PHE A 1 88 ? -25.720 -1.571 24.985 1.00 76.00 88 PHE A CA 1
ATOM 704 C C . PHE A 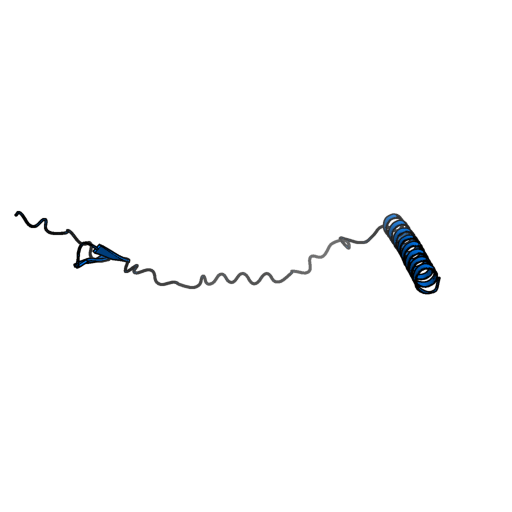1 88 ? -26.007 -0.818 26.299 1.00 76.00 88 PHE A C 1
ATOM 706 O O . PHE A 1 88 ? -26.568 -1.409 27.219 1.00 76.00 88 PHE A O 1
ATOM 713 N N . LYS A 1 89 ? -25.624 0.460 26.392 1.00 60.19 89 LYS A N 1
ATOM 714 C CA . LYS A 1 89 ? -26.115 1.425 27.386 1.00 60.19 89 LYS A CA 1
ATOM 715 C C . LYS A 1 89 ? -27.136 2.340 26.732 1.00 60.19 89 LYS A C 1
ATOM 717 O O . LYS A 1 89 ? -28.092 2.708 27.440 1.00 60.19 89 LYS A O 1
#

Sequence (89 aa):
MQAFEEQKGKGISSSLKLDNGKLDFHVVFLHDTLYIPGKDSLIYVPVEVPGPETNVLSWWQQLWIKLGKTLSSGITLYLLVRLLIKRFK

Secondary structure (DSSP, 8-state):
---------TTEEEEEEEETTEEEEEEEE---------S------------S-TTPPPHHHHHHHHHHHHHHHHHHHHHHHHHHHHHH-

Radius of gyration: 35.33 Å; chains: 1; bounding box: 57×47×85 Å

pLDDT: mean 74.46, std 17.16, range [37.62, 97.31]

Foldseek 3Di:
DDDDDPPDDPQKDKDWDADPNDIDIDIDGNDPDDPDPPPPPVPPDDDPDPDPDPPDDDPVNVVVVVVVVVVVVVVVVVVVVVVVVVVVD